Protein AF-A0A7I7Q288-F1 (afdb_monomer_lite)

pLDDT: mean 74.47, std 13.23, range [42.25, 92.62]

Structure (mmCIF, N/CA/C/O backbone):
data_AF-A0A7I7Q288-F1
#
_entry.id   AF-A0A7I7Q288-F1
#
loop_
_atom_site.group_PDB
_atom_site.id
_atom_site.type_symbol
_atom_site.label_atom_id
_atom_site.label_alt_id
_atom_site.label_comp_id
_atom_site.label_asym_id
_atom_site.label_entity_id
_atom_site.label_seq_id
_atom_site.pdbx_PDB_ins_code
_atom_site.Cartn_x
_atom_site.Cartn_y
_atom_site.Cartn_z
_atom_site.occupancy
_atom_site.B_iso_or_equiv
_atom_site.auth_seq_id
_atom_site.auth_comp_id
_atom_site.auth_asym_id
_atom_site.auth_atom_id
_atom_site.pdbx_PDB_model_num
ATOM 1 N N . MET A 1 1 ? 27.073 10.172 -57.008 1.00 44.50 1 MET A N 1
ATOM 2 C CA . MET A 1 1 ? 27.710 10.609 -55.743 1.00 44.50 1 MET A CA 1
ATOM 3 C C . MET A 1 1 ? 27.131 11.974 -55.381 1.00 44.50 1 MET A C 1
ATOM 5 O O . MET A 1 1 ? 27.054 12.791 -56.278 1.00 44.50 1 MET A O 1
ATOM 9 N N . GLY A 1 2 ? 26.653 12.281 -54.179 1.00 42.25 2 GLY A N 1
ATOM 10 C CA . GLY A 1 2 ? 26.691 11.557 -52.916 1.00 42.25 2 GLY A CA 1
ATOM 11 C C . GLY A 1 2 ? 25.480 11.914 -52.046 1.00 42.25 2 GLY A C 1
ATOM 12 O O . GLY A 1 2 ? 24.897 12.987 -52.170 1.00 42.25 2 GLY A O 1
ATOM 13 N N . SER A 1 3 ? 25.109 10.952 -51.208 1.00 53.03 3 SER A N 1
ATOM 14 C CA . SER A 1 3 ? 24.150 11.089 -50.117 1.00 53.03 3 SER A CA 1
ATOM 15 C C . SER A 1 3 ? 24.748 11.981 -49.027 1.00 53.03 3 SER A C 1
ATOM 17 O O . SER A 1 3 ? 25.869 11.722 -48.594 1.00 53.03 3 SER A O 1
ATOM 19 N N . VAL A 1 4 ? 24.021 13.008 -48.580 1.00 55.81 4 VAL A N 1
ATOM 20 C CA . VAL A 1 4 ? 24.316 13.724 -47.329 1.00 55.81 4 VAL A CA 1
ATOM 21 C C . VAL A 1 4 ? 22.995 13.962 -46.613 1.00 55.81 4 VAL A C 1
ATOM 23 O O . VAL A 1 4 ? 22.359 15.001 -46.752 1.00 55.81 4 VAL A O 1
ATOM 26 N N . GLY A 1 5 ? 22.558 12.956 -45.869 1.00 55.53 5 GLY A N 1
ATOM 27 C CA . GLY A 1 5 ? 21.399 13.059 -44.997 1.00 55.53 5 GLY A CA 1
ATOM 28 C C . GLY A 1 5 ? 21.542 12.089 -43.842 1.00 55.53 5 GLY A C 1
ATOM 29 O O . GLY A 1 5 ? 20.871 11.078 -43.867 1.00 55.53 5 GLY A O 1
ATOM 30 N N . THR A 1 6 ? 22.447 12.370 -42.896 1.00 55.47 6 THR A N 1
ATOM 31 C CA . THR A 1 6 ? 22.544 11.710 -41.570 1.00 55.47 6 THR A CA 1
ATOM 32 C C . THR A 1 6 ? 23.610 12.413 -40.704 1.00 55.47 6 THR A C 1
ATOM 34 O O . THR A 1 6 ? 24.635 11.818 -40.370 1.00 55.47 6 THR A O 1
ATOM 37 N N . SER A 1 7 ? 23.440 13.703 -40.398 1.00 58.00 7 SER A N 1
ATOM 38 C CA . SER A 1 7 ? 24.330 14.418 -39.452 1.00 58.00 7 SER A CA 1
ATOM 39 C C . SER A 1 7 ? 23.575 14.860 -38.201 1.00 58.00 7 SER A C 1
ATOM 41 O O . SER A 1 7 ? 24.045 14.639 -37.096 1.00 58.00 7 SER A O 1
ATOM 43 N N . TRP A 1 8 ? 22.372 15.405 -38.378 1.00 53.28 8 TRP A N 1
ATOM 44 C CA . TRP A 1 8 ? 21.493 15.881 -37.301 1.00 53.28 8 TRP A CA 1
ATOM 45 C C . TRP A 1 8 ? 20.714 14.774 -36.583 1.00 53.28 8 TRP A C 1
ATOM 47 O O . TRP A 1 8 ? 19.919 15.054 -35.709 1.00 53.28 8 TRP A O 1
ATOM 57 N N . ASP A 1 9 ? 20.906 13.518 -36.975 1.00 56.28 9 ASP A N 1
ATOM 58 C CA . ASP A 1 9 ? 20.194 12.380 -36.383 1.00 56.28 9 ASP A CA 1
ATOM 59 C C . ASP A 1 9 ? 20.976 11.781 -35.200 1.00 56.28 9 ASP A C 1
ATOM 61 O O . ASP A 1 9 ? 20.402 11.317 -34.226 1.00 56.28 9 ASP A O 1
ATOM 65 N N . ARG A 1 10 ? 22.315 11.861 -35.244 1.00 55.62 10 ARG A N 1
ATOM 66 C CA . ARG A 1 10 ? 23.203 11.261 -34.233 1.00 55.62 10 ARG A CA 1
ATOM 67 C C . ARG A 1 10 ? 23.564 12.191 -33.074 1.00 55.62 10 ARG A C 1
ATOM 69 O O . ARG A 1 10 ? 23.872 11.699 -31.995 1.00 55.62 10 ARG A O 1
ATOM 76 N N . SER A 1 11 ? 23.572 13.508 -33.294 1.00 58.19 11 SER A N 1
ATOM 77 C CA . SER A 1 11 ? 23.884 14.483 -32.236 1.00 58.19 11 SER A CA 1
ATOM 78 C C . SER A 1 11 ? 22.722 14.659 -31.258 1.00 58.19 11 SER A C 1
ATOM 80 O O . SER A 1 11 ? 22.951 14.726 -30.059 1.00 58.19 11 SER A O 1
ATOM 82 N N . ASP A 1 12 ? 21.487 14.636 -31.756 1.00 62.91 12 ASP A N 1
ATOM 83 C CA . ASP A 1 12 ? 20.262 14.759 -30.961 1.00 62.91 12 ASP A CA 1
ATOM 84 C C . ASP A 1 12 ? 20.086 13.642 -29.910 1.00 62.91 12 ASP A C 1
ATOM 86 O O . ASP A 1 12 ? 19.561 13.883 -28.826 1.00 62.91 12 ASP A O 1
ATOM 90 N N . GLU A 1 13 ? 20.517 12.415 -30.212 1.00 62.72 13 GLU A N 1
ATOM 91 C CA . GLU A 1 13 ? 20.444 11.270 -29.289 1.00 62.72 13 GLU A CA 1
ATOM 92 C C . GLU A 1 13 ? 21.423 11.430 -28.114 1.00 62.72 13 GLU A C 1
ATOM 94 O O . GLU A 1 13 ? 21.042 11.305 -26.951 1.00 62.72 13 GLU A O 1
ATOM 99 N N . ALA A 1 14 ? 22.680 11.764 -28.423 1.00 63.78 14 ALA A N 1
ATOM 100 C CA . ALA A 1 14 ? 23.744 11.893 -27.433 1.00 63.78 14 ALA A CA 1
ATOM 101 C C . ALA A 1 14 ? 23.538 13.100 -26.502 1.00 63.78 14 ALA A C 1
ATOM 103 O O . ALA A 1 14 ? 23.840 13.015 -25.313 1.00 63.78 14 ALA A O 1
ATOM 104 N N . GLU A 1 15 ? 22.998 14.213 -27.014 1.00 64.62 15 GLU A N 1
ATOM 105 C CA . GLU A 1 15 ? 22.656 15.367 -26.171 1.00 64.62 15 GLU A CA 1
ATOM 106 C C . GLU A 1 15 ? 21.450 15.072 -25.263 1.00 64.62 15 GLU A C 1
ATOM 108 O O . GLU A 1 15 ? 21.470 15.441 -24.090 1.00 64.62 15 GLU A O 1
ATOM 113 N N . ARG A 1 16 ? 20.446 14.309 -25.733 1.00 63.09 16 ARG A N 1
ATOM 114 C CA . ARG A 1 16 ? 19.331 13.857 -24.876 1.00 63.09 16 ARG A CA 1
ATOM 115 C C . ARG A 1 16 ? 19.783 12.948 -23.740 1.00 63.09 16 ARG A C 1
ATOM 117 O O . ARG A 1 16 ? 19.240 13.063 -22.649 1.00 63.09 16 ARG A O 1
ATOM 124 N N . GLU A 1 17 ? 20.740 12.054 -23.975 1.00 66.00 17 GLU A N 1
ATOM 125 C CA . GLU A 1 17 ? 21.283 11.184 -22.922 1.00 66.00 17 GLU A CA 1
ATOM 126 C C . GLU A 1 17 ? 22.058 11.981 -21.859 1.00 66.00 17 GLU A C 1
ATOM 128 O O . GLU A 1 17 ? 21.985 11.661 -20.673 1.00 66.00 17 GLU A O 1
ATOM 133 N N . ALA A 1 18 ? 22.761 13.046 -22.261 1.00 72.94 18 ALA A N 1
ATOM 134 C CA . ALA A 1 18 ? 23.470 13.929 -21.338 1.00 72.94 18 ALA A CA 1
ATOM 135 C C . ALA A 1 18 ? 22.516 14.806 -20.501 1.00 72.94 18 ALA A C 1
ATOM 137 O O . ALA A 1 18 ? 22.753 14.989 -19.305 1.00 72.94 18 ALA A O 1
ATOM 138 N N . ASP A 1 19 ? 21.433 15.305 -21.108 1.00 73.25 19 ASP A N 1
ATOM 139 C CA . ASP A 1 19 ? 20.419 16.135 -20.440 1.00 73.25 19 ASP A CA 1
ATOM 140 C C . ASP A 1 19 ? 19.415 15.312 -19.610 1.00 73.25 19 ASP A C 1
ATOM 142 O O . ASP A 1 19 ? 18.886 15.790 -18.602 1.00 73.25 19 ASP A O 1
ATOM 146 N N . PHE A 1 20 ? 19.171 14.058 -20.000 1.00 65.06 20 PHE A N 1
ATOM 147 C CA . PHE A 1 20 ? 18.273 13.112 -19.334 1.00 65.06 20 PHE A CA 1
ATOM 148 C C . PHE A 1 20 ? 18.961 11.752 -19.161 1.00 65.06 20 PHE A C 1
ATOM 150 O O . PHE A 1 20 ? 18.540 10.767 -19.780 1.00 65.06 20 PHE A O 1
ATOM 157 N N . PRO A 1 21 ? 20.005 11.660 -18.313 1.00 68.19 21 PRO A N 1
ATOM 158 C CA . PRO A 1 21 ? 20.624 10.378 -18.005 1.00 68.19 21 PRO A CA 1
ATOM 159 C C . PRO A 1 21 ? 19.541 9.403 -17.544 1.00 68.19 21 PRO A C 1
ATOM 161 O O . PRO A 1 21 ? 18.625 9.804 -16.815 1.00 68.19 21 PRO A O 1
ATOM 164 N N . GLN A 1 22 ? 19.626 8.145 -18.000 1.00 67.00 22 GLN A N 1
ATOM 165 C CA . GLN A 1 22 ? 18.606 7.130 -17.727 1.00 67.00 22 GLN A CA 1
ATOM 166 C C . 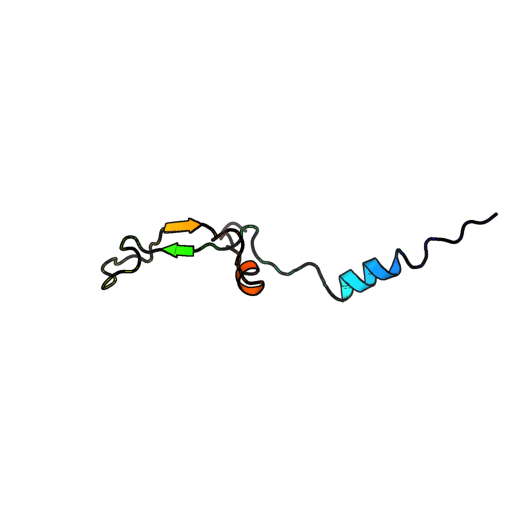GLN A 1 22 ? 18.201 7.169 -16.255 1.00 67.00 22 GLN A C 1
ATOM 168 O O . GLN A 1 22 ? 19.039 7.255 -15.351 1.00 67.00 22 GLN A O 1
ATOM 173 N N . ARG A 1 23 ? 16.886 7.231 -16.045 1.00 61.78 23 ARG A N 1
ATOM 174 C CA . ARG A 1 23 ? 16.301 7.635 -14.775 1.00 61.78 23 ARG A CA 1
ATOM 175 C C . ARG A 1 23 ? 16.810 6.727 -13.665 1.00 61.78 23 ARG A C 1
ATOM 177 O O . ARG A 1 23 ? 16.789 5.509 -13.777 1.00 61.78 23 ARG A O 1
ATOM 184 N N . ARG A 1 24 ? 17.225 7.348 -12.564 1.00 64.50 24 ARG A N 1
ATOM 185 C CA . ARG A 1 24 ? 17.571 6.698 -11.293 1.00 64.50 24 ARG A CA 1
ATOM 186 C C . ARG A 1 24 ? 16.300 6.223 -10.572 1.00 64.50 24 ARG A C 1
ATOM 188 O O . ARG A 1 24 ? 16.124 6.494 -9.388 1.00 64.50 24 ARG A O 1
ATOM 195 N N . GLU A 1 25 ? 15.370 5.638 -11.320 1.00 60.50 25 GLU A N 1
ATOM 196 C CA . GLU A 1 25 ? 14.184 4.983 -10.785 1.00 60.50 25 GLU A CA 1
ATOM 197 C C . GLU A 1 25 ? 14.684 3.695 -10.126 1.00 60.50 25 GLU A C 1
ATOM 199 O O . GLU A 1 25 ? 15.260 2.821 -10.771 1.00 60.50 25 GLU A O 1
ATOM 204 N N . VAL A 1 26 ? 14.601 3.656 -8.799 1.00 69.69 26 VAL A N 1
ATOM 205 C CA . VAL A 1 26 ? 15.048 2.524 -7.990 1.00 69.69 26 VAL A CA 1
ATOM 206 C C . VAL A 1 26 ? 13.862 1.584 -7.799 1.00 69.69 26 VAL A C 1
ATOM 208 O O . VAL A 1 26 ? 12.935 1.922 -7.077 1.00 69.69 26 VAL A O 1
ATOM 211 N N . GLY A 1 27 ? 13.875 0.427 -8.463 1.00 69.69 27 GLY A N 1
ATOM 212 C CA . GLY A 1 27 ? 12.820 -0.590 -8.354 1.00 69.69 27 GLY A CA 1
ATOM 213 C C . GLY A 1 27 ? 12.022 -0.802 -9.645 1.00 69.69 27 GLY A C 1
ATOM 214 O O . GLY A 1 27 ? 11.738 0.136 -10.382 1.00 69.69 27 GLY A O 1
ATOM 215 N N . GLY A 1 28 ? 11.679 -2.062 -9.938 1.00 74.31 28 GLY A N 1
ATOM 216 C CA . GLY A 1 28 ? 11.018 -2.461 -11.192 1.00 74.31 28 GLY A CA 1
ATOM 217 C C . GLY A 1 28 ? 9.488 -2.413 -11.160 1.00 74.31 28 GLY A C 1
ATOM 218 O O . GLY A 1 28 ? 8.846 -2.575 -12.197 1.00 74.31 28 GLY A O 1
ATOM 219 N N . MET A 1 29 ? 8.898 -2.206 -9.981 1.00 82.62 29 MET A N 1
ATOM 220 C CA . MET A 1 29 ? 7.452 -2.136 -9.790 1.00 82.62 29 MET A CA 1
ATOM 221 C C . MET A 1 29 ? 7.081 -0.829 -9.108 1.00 82.62 29 MET A C 1
ATOM 223 O O . MET A 1 29 ? 7.699 -0.424 -8.125 1.00 82.62 29 MET A O 1
ATOM 227 N N . ARG A 1 30 ? 6.048 -0.175 -9.628 1.00 82.25 30 ARG A N 1
ATOM 228 C CA . ARG A 1 30 ? 5.465 1.012 -9.012 1.00 82.25 30 ARG A CA 1
ATOM 229 C C . ARG A 1 30 ? 4.785 0.642 -7.690 1.00 82.25 30 ARG A C 1
ATOM 231 O O . ARG A 1 30 ? 4.104 -0.377 -7.618 1.00 82.25 30 ARG A O 1
ATOM 238 N N . ALA A 1 31 ? 4.920 1.505 -6.686 1.00 85.69 31 ALA A N 1
ATOM 239 C CA . ALA A 1 31 ? 4.188 1.366 -5.434 1.00 85.69 31 ALA A CA 1
ATOM 240 C C . ALA A 1 31 ? 2.687 1.643 -5.617 1.00 85.69 31 ALA A C 1
ATOM 242 O O . ALA A 1 31 ? 2.264 2.527 -6.371 1.00 85.69 31 ALA A O 1
ATOM 243 N N . SER A 1 32 ? 1.893 0.874 -4.894 1.00 86.06 32 SER A N 1
ATOM 244 C CA . SER A 1 32 ? 0.435 0.829 -4.914 1.00 86.06 32 SER A CA 1
ATOM 245 C C . SER A 1 32 ? -0.161 1.413 -3.629 1.00 86.06 32 SER A C 1
ATOM 247 O O . SER A 1 32 ? 0.553 1.890 -2.741 1.00 86.06 32 SER A O 1
ATOM 249 N N . ARG A 1 33 ? -1.494 1.408 -3.525 1.00 87.19 33 ARG A N 1
ATOM 250 C CA . ARG A 1 33 ? -2.190 1.850 -2.317 1.00 87.19 33 ARG A CA 1
ATOM 251 C C . ARG A 1 33 ? -2.276 0.711 -1.301 1.00 87.19 33 ARG A C 1
ATOM 253 O O . ARG A 1 33 ? -2.894 -0.313 -1.575 1.00 87.19 33 ARG A O 1
ATOM 260 N N . LEU A 1 34 ? -1.747 0.959 -0.104 1.00 89.31 34 LEU A N 1
ATOM 261 C CA . LEU A 1 34 ? -1.895 0.083 1.056 1.00 89.31 34 LEU A CA 1
ATOM 262 C C . LEU A 1 34 ? -3.114 0.479 1.894 1.00 89.31 34 LEU A C 1
ATOM 264 O O . LEU A 1 34 ? -3.380 1.669 2.099 1.00 89.31 34 LEU A O 1
ATOM 268 N N . VAL A 1 35 ? -3.853 -0.514 2.382 1.00 90.50 35 VAL A N 1
ATOM 269 C CA . VAL A 1 35 ? -5.038 -0.328 3.224 1.00 90.50 35 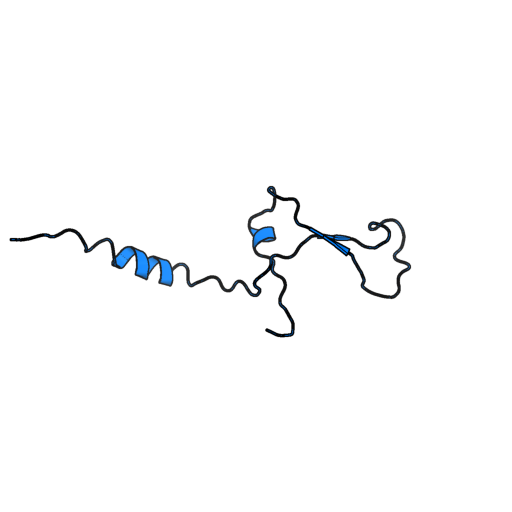VAL A CA 1
ATOM 270 C C . VAL A 1 35 ? -4.975 -1.272 4.420 1.00 90.50 35 VAL A C 1
ATOM 272 O O . VAL A 1 35 ? -4.744 -2.466 4.264 1.00 90.50 35 VAL A O 1
ATOM 275 N N . ALA A 1 36 ? -5.172 -0.727 5.620 1.00 92.62 36 ALA A N 1
ATOM 276 C CA . ALA A 1 36 ? -5.231 -1.518 6.844 1.00 92.62 36 ALA A CA 1
ATOM 277 C C . ALA A 1 36 ? -6.446 -2.473 6.834 1.00 92.62 36 ALA A C 1
ATOM 279 O O . ALA A 1 36 ? -7.436 -2.184 6.153 1.00 92.62 36 ALA A O 1
ATOM 280 N N . PRO A 1 37 ? -6.424 -3.583 7.596 1.00 90.75 37 PRO A N 1
ATOM 281 C CA . PRO A 1 37 ? -7.510 -4.574 7.595 1.00 90.75 37 PRO A CA 1
ATOM 282 C C . PRO A 1 37 ? -8.893 -4.007 7.953 1.00 90.75 37 PRO A C 1
ATOM 284 O O . PRO A 1 37 ? -9.923 -4.492 7.486 1.00 90.75 37 PRO A O 1
ATOM 287 N N . ASP A 1 38 ? -8.922 -2.960 8.775 1.00 91.44 38 ASP A N 1
ATOM 288 C CA . ASP A 1 38 ? -10.118 -2.217 9.184 1.00 91.44 38 ASP A CA 1
ATOM 289 C C . ASP A 1 38 ? -10.537 -1.131 8.173 1.00 91.44 38 ASP A C 1
ATOM 291 O O . ASP A 1 38 ? -11.450 -0.346 8.430 1.00 91.44 38 ASP A O 1
ATOM 295 N N . MET A 1 39 ? -9.878 -1.079 7.014 1.00 89.31 39 MET A N 1
ATOM 296 C CA . MET A 1 39 ? -10.026 -0.060 5.976 1.00 89.31 39 MET A CA 1
ATOM 297 C C . MET A 1 39 ? -9.595 1.351 6.414 1.00 89.31 39 MET A C 1
ATOM 299 O O . MET A 1 39 ? -9.989 2.338 5.783 1.00 89.31 39 MET A O 1
ATOM 303 N N . GLY A 1 40 ? -8.770 1.456 7.463 1.00 85.62 40 GLY A N 1
ATOM 304 C CA . GLY A 1 40 ? -8.339 2.716 8.070 1.00 85.62 40 GLY A CA 1
ATOM 305 C C . GLY A 1 40 ? -9.431 3.375 8.916 1.00 85.62 40 GLY A C 1
ATOM 306 O O . GLY A 1 40 ? -9.526 4.606 8.938 1.00 85.62 40 GLY A O 1
ATOM 307 N N . PHE A 1 41 ? -10.305 2.580 9.540 1.00 89.81 41 PHE A N 1
ATOM 308 C CA . PHE A 1 41 ? -11.472 3.064 10.269 1.00 89.81 41 PHE A CA 1
ATOM 309 C C . PHE A 1 41 ? -11.379 2.792 11.771 1.00 89.81 41 PHE A C 1
ATOM 311 O O . PHE A 1 41 ? -11.498 1.660 12.225 1.00 89.81 41 PHE A O 1
ATOM 318 N N . GLY A 1 42 ? -11.374 3.866 12.560 1.00 88.50 42 GLY A N 1
ATOM 319 C CA . GLY A 1 42 ? -11.320 3.774 14.017 1.00 88.50 42 GLY A CA 1
ATOM 320 C C . GLY A 1 42 ? -9.893 3.922 14.531 1.00 88.50 42 GLY A C 1
ATOM 321 O O . GLY A 1 42 ? -9.076 4.598 13.909 1.00 88.50 42 GLY A O 1
ATOM 322 N N . GLU A 1 43 ? -9.629 3.373 15.711 1.00 88.94 43 GLU A N 1
ATOM 323 C CA . GLU A 1 43 ? -8.275 3.317 16.261 1.00 88.94 43 GLU A CA 1
ATOM 324 C C . GLU A 1 43 ? -7.550 2.088 15.713 1.00 88.94 43 GLU A C 1
ATOM 326 O O . GLU A 1 43 ? -8.155 1.024 15.594 1.00 88.94 43 GLU A O 1
ATOM 331 N N . ASP A 1 44 ? -6.255 2.231 15.431 1.00 85.19 44 ASP A N 1
ATOM 332 C CA . ASP A 1 44 ? -5.413 1.098 15.063 1.00 85.19 44 ASP A CA 1
ATOM 333 C C . ASP A 1 44 ? -5.206 0.200 16.288 1.00 85.19 44 ASP A C 1
ATOM 335 O O . ASP A 1 44 ? -4.546 0.573 17.263 1.00 85.19 44 ASP A O 1
ATOM 339 N N . THR A 1 45 ? -5.851 -0.963 16.263 1.00 87.12 45 THR A N 1
ATOM 340 C CA . THR A 1 45 ? -5.749 -1.972 17.323 1.00 87.12 45 THR A CA 1
ATOM 341 C C . THR A 1 45 ? -4.778 -3.093 16.978 1.00 87.12 45 THR A C 1
ATOM 343 O O . THR A 1 45 ? -4.563 -3.972 17.815 1.00 87.12 45 THR A O 1
ATOM 346 N N . GLU A 1 46 ? -4.241 -3.102 15.758 1.00 85.75 46 GLU A N 1
ATOM 347 C CA . GLU A 1 46 ? -3.256 -4.086 15.340 1.00 85.75 46 GLU A CA 1
ATOM 348 C C . GLU A 1 46 ? -1.881 -3.667 15.868 1.00 85.75 46 GLU A C 1
ATOM 350 O O . GLU A 1 46 ? -1.483 -2.506 15.815 1.00 85.75 46 GLU A O 1
ATOM 355 N N . ALA A 1 47 ? -1.160 -4.612 16.464 1.00 86.88 47 ALA A N 1
ATOM 356 C CA . ALA A 1 47 ? 0.160 -4.322 17.015 1.00 8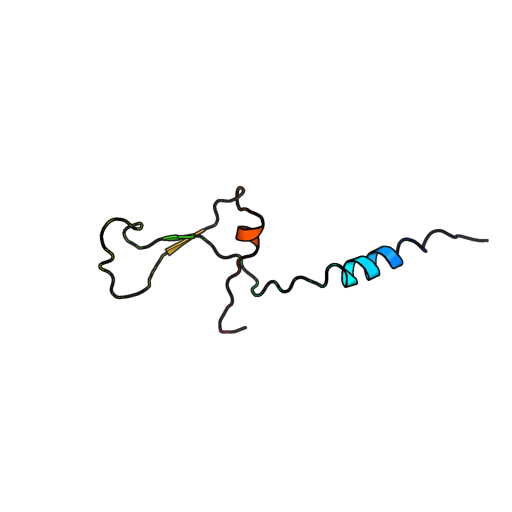6.88 47 ALA A CA 1
ATOM 357 C C . ALA A 1 47 ? 1.235 -4.308 15.917 1.00 86.88 47 ALA A C 1
ATOM 359 O O . ALA A 1 47 ? 2.319 -3.749 16.110 1.00 86.88 47 ALA A O 1
ATOM 360 N N . GLU A 1 48 ? 0.947 -4.958 14.791 1.00 88.94 48 GLU A N 1
ATOM 361 C CA . GLU A 1 48 ? 1.837 -5.126 13.652 1.00 88.94 48 GLU A CA 1
ATOM 362 C C . GLU A 1 48 ? 1.556 -4.091 12.550 1.00 88.94 48 GLU A C 1
ATOM 364 O O . GLU A 1 48 ? 0.425 -3.686 12.305 1.00 88.94 48 GLU A O 1
ATOM 369 N N . LEU A 1 49 ? 2.596 -3.667 11.827 1.00 88.38 49 LEU A N 1
ATOM 370 C CA . LEU A 1 49 ? 2.452 -2.752 10.689 1.00 88.38 49 LEU A CA 1
ATOM 371 C C . LEU A 1 49 ? 2.068 -3.534 9.427 1.00 88.38 49 LEU A C 1
ATOM 373 O O . LEU A 1 49 ? 2.901 -3.746 8.544 1.00 88.38 49 LEU A O 1
ATOM 377 N N . ILE A 1 50 ? 0.816 -3.987 9.368 1.00 90.38 50 ILE A N 1
ATOM 378 C CA . ILE A 1 50 ? 0.271 -4.764 8.249 1.00 90.38 50 ILE A CA 1
ATOM 379 C C . ILE A 1 50 ? -0.750 -3.961 7.438 1.00 90.38 50 ILE A C 1
ATOM 381 O O . ILE A 1 50 ? -1.516 -3.161 7.974 1.00 90.38 50 ILE A O 1
ATOM 385 N N . ALA A 1 51 ? -0.771 -4.189 6.127 1.00 92.12 51 ALA A N 1
ATOM 386 C CA . ALA A 1 51 ? -1.757 -3.624 5.215 1.00 92.12 51 ALA A CA 1
ATOM 387 C C . ALA A 1 51 ? -1.817 -4.442 3.919 1.00 92.12 51 ALA A C 1
ATOM 389 O O . ALA A 1 51 ? -0.808 -5.005 3.491 1.00 92.12 51 ALA A O 1
ATOM 390 N N . ASP A 1 52 ? -2.983 -4.453 3.279 1.00 92.06 52 ASP A N 1
ATOM 391 C CA . ASP A 1 52 ? -3.184 -5.071 1.974 1.00 92.06 52 ASP A CA 1
ATOM 392 C C . ASP A 1 52 ? -2.938 -4.061 0.850 1.00 92.06 52 ASP A C 1
ATOM 394 O O . ASP A 1 52 ? -3.422 -2.925 0.880 1.00 92.06 52 ASP A O 1
ATOM 398 N N . ASP A 1 53 ? -2.212 -4.503 -0.173 1.00 91.25 53 ASP A N 1
ATOM 399 C CA . ASP A 1 53 ? -2.091 -3.809 -1.450 1.00 91.25 53 ASP A CA 1
ATOM 400 C C . ASP A 1 53 ? -3.369 -4.014 -2.277 1.00 91.25 53 ASP A C 1
ATOM 402 O O . ASP A 1 53 ? -3.684 -5.128 -2.700 1.00 91.25 53 ASP A O 1
ATOM 406 N N . ILE A 1 54 ? -4.099 -2.927 -2.532 1.00 89.31 54 ILE A N 1
ATOM 407 C CA . ILE A 1 54 ? -5.336 -2.949 -3.330 1.00 89.31 54 ILE A CA 1
ATOM 408 C C . ILE A 1 54 ? -5.143 -2.465 -4.777 1.00 89.31 54 ILE A C 1
ATOM 410 O O . ILE A 1 54 ? -6.117 -2.258 -5.504 1.00 89.31 54 ILE A O 1
ATOM 414 N N . GLY A 1 55 ? -3.896 -2.307 -5.215 1.00 86.19 55 GLY A N 1
ATOM 415 C CA . GLY A 1 55 ? -3.508 -1.952 -6.571 1.00 86.19 55 GLY A CA 1
ATOM 416 C C . GLY A 1 55 ? -3.384 -0.450 -6.828 1.00 86.19 55 GLY A C 1
ATOM 417 O O . GLY A 1 55 ? -3.357 0.390 -5.925 1.00 86.19 55 GLY A O 1
ATOM 418 N N . ILE A 1 56 ? -3.259 -0.117 -8.113 1.00 79.06 56 ILE A N 1
ATOM 419 C CA . ILE A 1 56 ? -3.146 1.255 -8.618 1.00 79.06 56 ILE A CA 1
ATOM 420 C C . ILE A 1 56 ? -4.507 1.668 -9.186 1.00 79.06 56 ILE A C 1
ATOM 422 O O . ILE A 1 56 ? -5.053 0.964 -10.037 1.00 79.06 56 ILE A O 1
ATOM 426 N N . ASP A 1 57 ? -5.023 2.835 -8.788 1.00 71.94 57 ASP A N 1
ATOM 427 C CA . ASP A 1 57 ? -6.179 3.446 -9.452 1.00 71.94 57 ASP A CA 1
ATOM 428 C C . ASP A 1 57 ? -5.774 3.848 -10.884 1.00 71.94 57 ASP A C 1
ATOM 430 O O . ASP A 1 57 ? -5.066 4.830 -11.124 1.00 71.94 57 ASP A O 1
ATOM 434 N N . GLY A 1 58 ? -6.160 2.995 -11.838 1.00 63.38 58 GLY A N 1
ATOM 435 C CA . GLY A 1 58 ? -5.534 2.786 -13.148 1.00 63.38 58 GLY A CA 1
ATOM 436 C C . GLY A 1 58 ? -5.621 3.902 -14.197 1.00 63.38 58 GLY A C 1
ATOM 437 O O . GLY A 1 58 ? -5.873 3.605 -15.362 1.00 63.38 58 GLY A O 1
ATOM 438 N N . GLY A 1 59 ? -5.378 5.168 -13.851 1.00 59.56 59 GLY A N 1
ATOM 439 C CA . GLY A 1 59 ? -5.171 6.192 -14.886 1.00 59.56 59 GLY A CA 1
ATOM 440 C C . GLY A 1 59 ? -5.064 7.651 -14.450 1.00 59.56 59 GLY A C 1
ATOM 441 O O . GLY A 1 59 ? -4.745 8.485 -15.290 1.00 59.56 59 GLY A O 1
ATOM 442 N N . ALA A 1 60 ? -5.313 7.978 -13.179 1.00 66.06 60 ALA A N 1
ATOM 443 C CA . ALA A 1 60 ? -5.275 9.362 -12.684 1.00 66.06 60 ALA A CA 1
ATOM 444 C C . ALA A 1 60 ? -4.069 9.658 -11.781 1.00 66.06 60 ALA A C 1
ATOM 446 O O . ALA A 1 60 ? -4.043 10.687 -11.112 1.00 66.06 60 ALA A O 1
ATOM 447 N N . ALA A 1 61 ? -3.083 8.761 -11.757 1.00 70.31 61 ALA A N 1
ATOM 448 C CA . ALA A 1 61 ? -1.870 8.985 -10.996 1.00 70.31 61 ALA A CA 1
ATOM 449 C C . ALA A 1 61 ? -1.128 10.229 -11.489 1.00 70.31 61 ALA A C 1
ATOM 451 O O . ALA A 1 61 ? -0.899 10.377 -12.695 1.00 70.31 61 ALA A O 1
ATOM 452 N N . SER A 1 62 ? -0.691 11.078 -10.560 1.00 75.38 62 SER A N 1
ATOM 453 C CA . SER A 1 62 ? 0.205 12.178 -10.916 1.00 75.38 62 SER A CA 1
ATOM 454 C C . SER A 1 62 ? 1.549 11.641 -11.431 1.00 75.38 62 SER A C 1
ATOM 456 O O . SER A 1 62 ? 1.909 10.475 -11.226 1.00 75.38 62 SER A O 1
ATOM 458 N N . ALA A 1 63 ? 2.320 12.503 -12.099 1.00 78.62 63 ALA A N 1
ATOM 459 C CA . ALA A 1 63 ? 3.680 12.163 -12.503 1.00 78.62 63 ALA A CA 1
ATOM 460 C C . ALA A 1 63 ? 4.575 11.840 -11.291 1.00 78.62 63 ALA A C 1
ATOM 462 O O . ALA A 1 63 ? 5.422 10.956 -11.392 1.00 78.62 63 ALA A O 1
ATOM 463 N N . GLU A 1 64 ? 4.379 12.511 -10.149 1.00 74.75 64 GLU A N 1
ATOM 464 C CA . GLU A 1 64 ? 5.128 12.207 -8.925 1.00 74.75 64 GLU A CA 1
ATOM 465 C C . GLU A 1 64 ? 4.719 10.862 -8.325 1.00 74.75 64 GLU A C 1
ATOM 467 O O . GLU A 1 64 ? 5.579 10.073 -7.945 1.00 74.75 64 GLU A O 1
ATOM 472 N N . GLU A 1 65 ? 3.423 10.556 -8.291 1.00 72.31 65 GLU A N 1
ATOM 473 C CA . GLU A 1 65 ? 2.944 9.264 -7.793 1.00 72.31 65 GLU A CA 1
ATOM 474 C C . GLU A 1 65 ? 3.422 8.103 -8.675 1.00 72.31 65 GLU A C 1
ATOM 476 O O . GLU A 1 65 ? 3.667 7.005 -8.179 1.00 72.31 65 GLU A O 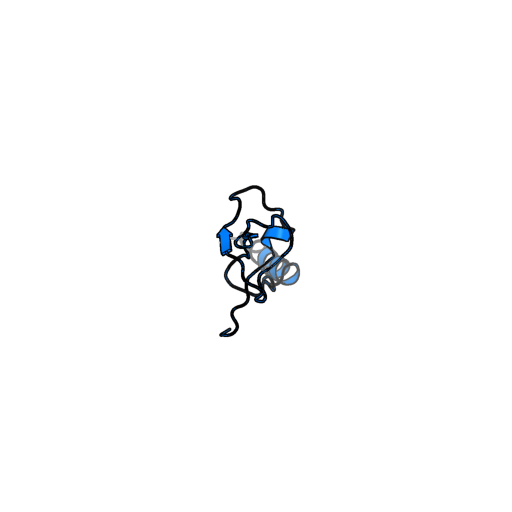1
ATOM 481 N N . ALA A 1 66 ? 3.584 8.335 -9.982 1.00 76.75 66 ALA A N 1
ATOM 482 C CA . ALA A 1 66 ? 4.169 7.369 -10.910 1.00 76.75 66 ALA A CA 1
ATOM 483 C C . ALA A 1 66 ? 5.663 7.123 -10.711 1.00 76.75 66 ALA A C 1
ATOM 485 O O . ALA A 1 66 ? 6.158 6.101 -11.172 1.00 76.75 66 ALA A O 1
ATOM 486 N N . ALA A 1 67 ? 6.359 8.020 -10.017 1.00 79.56 67 ALA A N 1
ATOM 487 C CA . ALA A 1 67 ? 7.784 7.898 -9.757 1.00 79.56 67 ALA A CA 1
ATOM 488 C C . ALA A 1 67 ? 8.109 7.093 -8.484 1.00 79.56 67 ALA A C 1
ATOM 490 O O . ALA A 1 67 ? 9.285 6.824 -8.226 1.00 79.56 67 ALA A O 1
ATOM 491 N N . ILE A 1 68 ? 7.108 6.714 -7.679 1.00 83.50 68 ILE A N 1
ATOM 492 C CA . ILE A 1 68 ? 7.316 5.916 -6.464 1.00 83.50 68 ILE A CA 1
ATOM 493 C C . ILE A 1 68 ? 7.355 4.428 -6.820 1.00 83.50 68 ILE A C 1
ATOM 495 O O . ILE A 1 68 ? 6.425 3.894 -7.423 1.00 83.50 68 ILE A O 1
ATOM 499 N N . HIS A 1 69 ? 8.419 3.751 -6.401 1.00 84.75 69 HIS A N 1
ATOM 500 C CA . HIS A 1 69 ? 8.702 2.359 -6.731 1.00 84.75 69 HIS A CA 1
ATOM 501 C C . HIS A 1 69 ? 8.976 1.544 -5.467 1.00 84.75 69 HIS A C 1
ATOM 503 O O . HIS A 1 69 ? 9.444 2.076 -4.460 1.00 84.75 69 HIS A O 1
ATOM 509 N N . ILE A 1 70 ? 8.679 0.250 -5.537 1.00 83.62 70 ILE A N 1
ATOM 510 C CA . ILE A 1 70 ? 9.044 -0.725 -4.513 1.00 83.62 70 ILE A CA 1
ATOM 511 C C . ILE A 1 70 ? 10.471 -1.191 -4.806 1.00 83.62 70 ILE A C 1
ATOM 513 O O . ILE A 1 70 ? 10.778 -1.606 -5.927 1.00 83.62 70 ILE A O 1
ATOM 517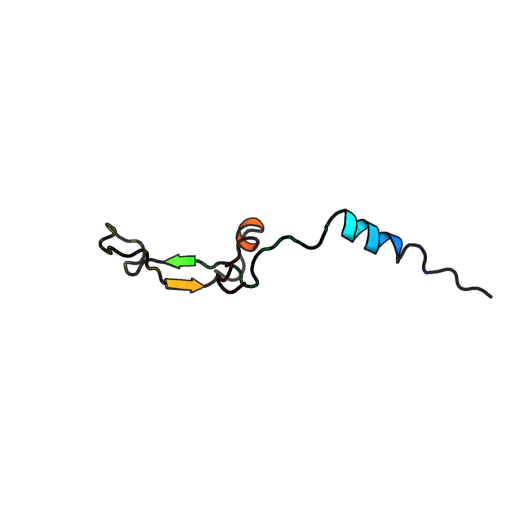 N N . ILE A 1 71 ? 11.329 -1.120 -3.791 1.00 83.81 71 ILE A N 1
ATOM 518 C CA . ILE A 1 71 ? 12.686 -1.664 -3.821 1.00 83.81 71 ILE A CA 1
ATOM 519 C C . ILE A 1 71 ? 12.635 -3.002 -3.093 1.00 83.81 71 ILE A C 1
ATOM 521 O O . ILE A 1 71 ? 12.235 -3.043 -1.932 1.00 83.81 71 ILE A O 1
ATOM 525 N N . ASP A 1 72 ? 13.004 -4.073 -3.786 1.00 79.56 72 ASP A N 1
ATOM 526 C CA . ASP A 1 72 ? 13.147 -5.387 -3.165 1.00 79.56 72 ASP A CA 1
ATOM 527 C C . ASP A 1 72 ? 14.447 -5.434 -2.346 1.00 79.56 72 ASP A C 1
ATOM 529 O O . ASP A 1 72 ? 15.462 -4.863 -2.757 1.00 79.56 72 ASP A O 1
ATOM 533 N N . GLU A 1 73 ? 14.421 -6.097 -1.191 1.00 74.06 73 GLU A N 1
ATOM 534 C CA . GLU A 1 73 ? 15.610 -6.249 -0.339 1.00 74.06 73 GLU A CA 1
ATOM 535 C C . GLU A 1 73 ? 16.638 -7.215 -0.955 1.00 74.06 73 GLU A C 1
ATOM 537 O O . GLU A 1 73 ? 17.816 -7.163 -0.602 1.00 74.06 73 GLU A O 1
ATOM 542 N N . ASP A 1 74 ? 16.210 -8.025 -1.929 1.00 69.44 74 ASP A N 1
ATOM 543 C CA . ASP A 1 74 ? 17.040 -8.965 -2.693 1.00 69.44 74 ASP A CA 1
ATOM 544 C C . ASP A 1 74 ? 17.731 -8.342 -3.933 1.00 69.44 74 ASP A C 1
ATOM 546 O O . ASP A 1 74 ? 18.259 -9.077 -4.772 1.00 69.44 74 ASP A O 1
ATOM 550 N N . GLY A 1 75 ? 17.705 -7.006 -4.066 1.00 56.41 75 GLY A N 1
ATOM 551 C CA . GLY A 1 75 ? 18.191 -6.241 -5.230 1.00 56.41 7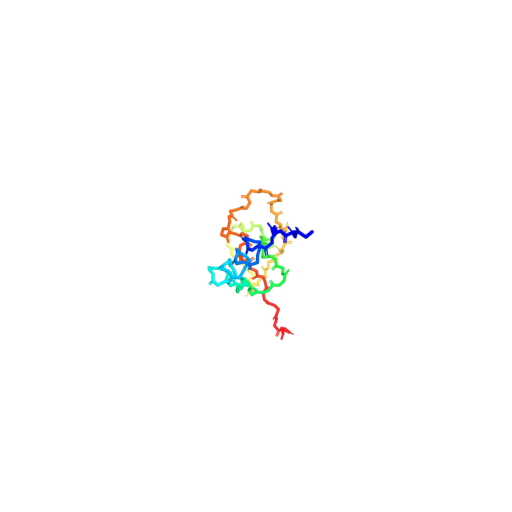5 GLY A CA 1
ATOM 552 C C . GLY A 1 75 ? 19.565 -6.619 -5.791 1.00 56.41 75 GLY A C 1
ATOM 553 O O . GLY A 1 75 ? 20.533 -6.772 -5.011 1.00 56.41 75 GLY A O 1
#

Sequence (75 aa):
MGSVGTSWDRSDEAEREADFPQRREVGGMRASRLVAPDMGFGEDTEAELIADDIGIDGGAASAEEAAIHIIDEDG

InterPro domains:
  IPR043763 Domain of unknown function DUF5709 [PF18970] (25-73)

Secondary structure (DSSP, 8-state):
------STTHHHHHHHHHHS-S-----SEE---EE-TTTT-SS---SS---EE----TT---TTGGG-EEPPTT-

Organism: NCBI:txid470076

Radius of gyration: 22.29 Å; chains: 1; bounding box: 39×25×73 Å

Foldseek 3Di:
DDDDDDDVPVVVVVVCCVVCPPDPLAADAQDADWADPVRPDDDPPDPDPDTDGPGHPPDPDDPVSRSHHDHDPVD